Protein AF-A0A315D9F7-F1 (afdb_monomer_lite)

pLDDT: mean 72.86, std 17.07, range [35.69, 91.88]

Sequence (114 aa):
MGAAPDEFVAPAKLLKPTLTATRCHEQIEQTAILMQGLGVKPAVVYADLGYRSGDKDNPDIEIKHRGKDKRLTDEERKLLKRRQTIEPIIWHLKLITAWTAATSKAQRAMHFTR

Foldseek 3Di:
DDDDPDDPPDDPPPPDDPPAAVQQVVVQVVVQVVCVVVVDHAAEAEDEPRHHHPCVSVVRHHYDYVVPVVPDDPVSVVVNVVVVVVVVVVVVVVVVVVVVVVVVVVVVVVVVVD

Structure (mmCIF, N/CA/C/O backbone):
data_AF-A0A315D9F7-F1
#
_entry.id   AF-A0A315D9F7-F1
#
loop_
_atom_site.group_PDB
_atom_site.id
_atom_site.type_symbol
_atom_site.label_atom_id
_atom_site.label_alt_id
_atom_site.label_comp_id
_atom_site.label_asym_id
_atom_site.label_entity_id
_atom_site.label_seq_id
_atom_site.pdbx_PDB_ins_code
_atom_site.Cartn_x
_atom_site.Cartn_y
_atom_site.Cartn_z
_atom_site.occupancy
_atom_site.B_iso_or_equiv
_atom_site.auth_seq_id
_atom_site.auth_comp_id
_atom_site.auth_asym_id
_atom_site.auth_atom_id
_atom_site.pdbx_PDB_model_num
ATOM 1 N N . MET A 1 1 ? 0.779 38.379 -35.383 1.00 39.47 1 MET A N 1
ATOM 2 C CA . MET A 1 1 ? 1.826 38.274 -34.344 1.00 39.47 1 MET A CA 1
ATOM 3 C C . MET A 1 1 ? 1.321 37.309 -33.289 1.00 39.47 1 MET A C 1
ATOM 5 O O . MET A 1 1 ? 0.537 37.706 -32.442 1.00 39.47 1 MET A O 1
ATOM 9 N N . GLY A 1 2 ? 1.638 36.022 -33.448 1.00 41.38 2 GLY A N 1
ATOM 10 C CA . GLY A 1 2 ? 1.239 34.977 -32.505 1.00 41.38 2 GLY A CA 1
ATOM 11 C C . GLY A 1 2 ? 2.222 34.943 -31.342 1.00 41.38 2 GLY A C 1
ATOM 12 O O . GLY A 1 2 ? 3.427 34.871 -31.575 1.00 41.38 2 GLY A O 1
ATOM 13 N N . ALA A 1 3 ? 1.706 35.056 -30.121 1.00 41.53 3 ALA A N 1
ATOM 14 C CA . ALA A 1 3 ? 2.477 34.871 -28.903 1.00 41.53 3 ALA A CA 1
ATOM 15 C C . ALA A 1 3 ? 2.975 33.418 -28.841 1.00 41.53 3 ALA A C 1
ATOM 17 O O . ALA A 1 3 ? 2.193 32.485 -29.031 1.00 41.53 3 ALA A O 1
ATOM 18 N N . ALA A 1 4 ? 4.281 33.242 -28.645 1.00 54.03 4 ALA A N 1
ATOM 19 C CA . ALA A 1 4 ? 4.878 31.938 -28.389 1.00 54.03 4 ALA A CA 1
ATOM 20 C C . ALA A 1 4 ? 4.356 31.400 -27.045 1.00 54.03 4 ALA A C 1
ATOM 22 O O . ALA A 1 4 ? 4.228 32.196 -26.116 1.00 54.03 4 ALA A O 1
ATOM 23 N N . PRO A 1 5 ? 4.053 30.095 -26.927 1.00 49.12 5 PRO A N 1
ATOM 24 C CA . PRO A 1 5 ? 3.630 29.524 -25.663 1.00 49.12 5 PRO A CA 1
ATOM 25 C C . PRO A 1 5 ? 4.796 29.546 -24.678 1.00 49.12 5 PRO A C 1
ATOM 27 O O . PRO A 1 5 ? 5.881 29.031 -24.942 1.00 49.12 5 PRO A O 1
ATOM 30 N N . ASP A 1 6 ? 4.519 30.184 -23.558 1.00 49.47 6 ASP A N 1
ATOM 31 C CA . ASP A 1 6 ? 5.328 30.371 -22.370 1.00 49.47 6 ASP A CA 1
ATOM 32 C C . ASP A 1 6 ? 6.046 29.060 -21.996 1.00 49.47 6 ASP A C 1
ATOM 34 O O . ASP A 1 6 ? 5.443 28.110 -21.490 1.00 49.47 6 ASP A O 1
ATOM 38 N N . GLU A 1 7 ? 7.354 28.985 -22.265 1.00 42.19 7 GLU A N 1
ATOM 39 C CA . GLU A 1 7 ? 8.196 27.908 -21.753 1.00 42.19 7 GLU A CA 1
ATOM 40 C C . GLU A 1 7 ? 8.157 27.973 -20.225 1.00 42.19 7 GLU A C 1
ATOM 42 O O . GLU A 1 7 ? 8.705 28.883 -19.599 1.00 42.19 7 GLU A O 1
ATOM 47 N N . PHE A 1 8 ? 7.492 26.996 -19.610 1.00 47.84 8 PHE A N 1
ATOM 48 C CA . PHE A 1 8 ? 7.551 26.772 -18.174 1.00 47.84 8 PHE A CA 1
ATOM 49 C C . PHE A 1 8 ? 8.978 26.356 -17.795 1.00 47.84 8 PHE A C 1
ATOM 51 O O . PHE A 1 8 ? 9.322 25.175 -17.720 1.00 47.84 8 PHE A O 1
ATOM 58 N N . VAL A 1 9 ? 9.838 27.348 -17.575 1.00 49.47 9 VAL A N 1
ATOM 59 C CA . VAL A 1 9 ? 11.177 27.157 -17.027 1.00 49.47 9 VAL A CA 1
ATOM 60 C C . VAL A 1 9 ? 11.034 26.979 -15.518 1.00 49.47 9 VAL A C 1
ATOM 62 O O . VAL A 1 9 ? 10.994 27.942 -14.751 1.00 49.47 9 VAL A O 1
ATOM 65 N N . ALA A 1 10 ? 10.936 25.725 -15.077 1.00 38.66 10 ALA A N 1
ATOM 66 C CA . ALA A 1 10 ? 10.992 25.395 -13.659 1.00 38.66 10 ALA A CA 1
ATOM 67 C C . ALA A 1 10 ? 12.371 25.791 -13.081 1.00 38.66 10 ALA A C 1
ATOM 69 O O . ALA A 1 10 ? 13.405 25.435 -13.656 1.00 38.66 10 ALA A O 1
ATOM 70 N N . PRO A 1 11 ? 12.438 26.510 -11.945 1.00 37.00 11 PRO A N 1
ATOM 71 C CA . PRO A 1 11 ? 13.706 26.975 -11.401 1.00 37.00 11 PRO A CA 1
ATOM 72 C C . PRO A 1 11 ? 14.557 25.809 -10.876 1.00 37.00 11 PRO A C 1
ATOM 74 O O . PRO A 1 11 ? 14.130 25.028 -10.025 1.00 37.00 11 PRO A O 1
ATOM 77 N N . ALA A 1 12 ? 15.817 25.763 -11.319 1.00 43.75 12 ALA A N 1
ATOM 78 C CA . ALA A 1 12 ? 16.855 24.770 -11.005 1.00 43.75 12 ALA A CA 1
ATOM 79 C C . ALA A 1 12 ? 17.290 24.684 -9.517 1.00 43.75 12 ALA A C 1
ATOM 81 O O . ALA A 1 12 ? 18.374 24.196 -9.204 1.00 43.75 12 ALA A O 1
ATOM 82 N N . LYS A 1 13 ? 16.468 25.159 -8.572 1.00 39.19 13 LYS A N 1
ATOM 83 C CA . LYS A 1 13 ? 16.727 25.110 -7.122 1.00 39.19 13 LYS A CA 1
ATOM 84 C C . LYS A 1 13 ? 15.811 24.161 -6.348 1.00 39.19 13 LYS A C 1
ATOM 86 O O . LYS A 1 13 ? 15.943 24.079 -5.130 1.00 39.19 13 LYS A O 1
ATOM 91 N N . LEU A 1 14 ? 14.972 23.376 -7.024 1.00 38.88 14 LEU A N 1
ATOM 92 C CA . LEU A 1 14 ? 14.203 22.295 -6.397 1.00 38.88 14 LEU A CA 1
ATOM 93 C C . LEU A 1 14 ? 14.896 20.927 -6.540 1.00 38.88 14 LEU A C 1
ATOM 95 O O . LEU A 1 14 ? 14.279 19.928 -6.886 1.00 38.88 14 LEU A O 1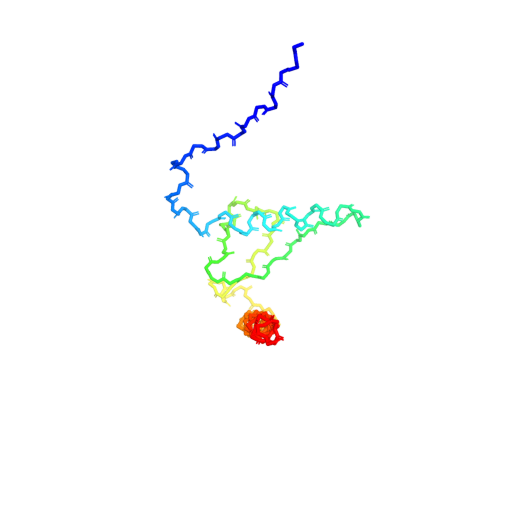
ATOM 99 N N . LEU A 1 15 ? 16.207 20.880 -6.294 1.00 40.53 15 LEU A N 1
ATOM 100 C CA . LEU A 1 15 ? 16.969 19.632 -6.242 1.00 40.53 15 LEU A CA 1
ATOM 101 C C . LEU A 1 15 ? 17.839 19.602 -4.981 1.00 40.53 15 LEU A C 1
ATOM 103 O O . LEU A 1 15 ? 19.066 19.611 -5.026 1.00 40.53 15 LEU A O 1
ATOM 107 N N . LYS A 1 16 ? 17.175 19.584 -3.824 1.00 35.69 16 LYS A N 1
ATOM 108 C CA . LYS A 1 16 ? 17.728 19.009 -2.595 1.00 35.69 16 LYS A CA 1
ATOM 109 C C . LYS A 1 16 ? 16.705 18.002 -2.069 1.00 35.69 16 LYS A C 1
ATOM 111 O O . LYS A 1 16 ? 15.538 18.362 -1.939 1.00 35.69 16 LYS A O 1
ATOM 116 N N . PRO A 1 17 ? 17.098 16.744 -1.829 1.00 40.09 17 PRO A N 1
ATOM 117 C CA . PRO A 1 17 ? 16.150 15.664 -1.635 1.00 40.09 17 PRO A CA 1
ATOM 118 C C . PRO A 1 17 ? 15.534 15.703 -0.234 1.00 40.09 17 PRO A C 1
ATOM 120 O O . PRO A 1 17 ? 16.063 15.118 0.707 1.00 40.09 17 PRO A O 1
ATOM 123 N N . THR A 1 18 ? 14.355 16.299 -0.098 1.00 38.75 18 THR A N 1
ATOM 124 C CA . THR A 1 18 ? 13.363 15.879 0.904 1.00 38.75 18 THR A CA 1
ATOM 125 C C . THR A 1 18 ? 12.721 14.567 0.431 1.00 38.75 18 THR A C 1
ATOM 127 O O . THR A 1 18 ? 11.547 14.511 0.095 1.00 38.75 18 THR A O 1
ATOM 130 N N . LEU A 1 19 ? 13.520 13.499 0.309 1.00 39.44 19 LEU A N 1
ATOM 131 C CA . LEU A 1 19 ? 13.156 12.286 -0.444 1.00 39.44 19 LEU A CA 1
ATOM 132 C C . LEU A 1 19 ? 12.354 11.222 0.323 1.00 39.44 19 LEU A C 1
ATOM 134 O O . LE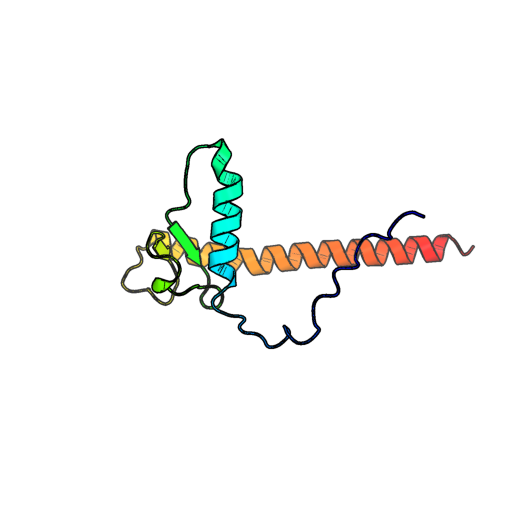U A 1 19 ? 12.175 10.127 -0.203 1.00 39.44 19 LEU A O 1
ATOM 138 N N . THR A 1 20 ? 11.873 11.473 1.540 1.00 44.09 20 THR A N 1
ATOM 139 C CA . THR A 1 20 ? 11.347 10.371 2.372 1.00 44.09 20 THR A CA 1
ATOM 140 C C . THR A 1 20 ? 9.898 10.491 2.834 1.00 44.09 20 THR A C 1
ATOM 142 O O . THR A 1 20 ? 9.343 9.464 3.206 1.00 44.09 20 THR A O 1
ATOM 145 N N . ALA A 1 21 ? 9.246 11.658 2.752 1.00 44.97 21 ALA A N 1
ATOM 146 C CA . ALA A 1 21 ? 7.860 11.826 3.230 1.00 44.97 21 ALA A CA 1
ATOM 147 C C . ALA A 1 21 ? 6.819 12.056 2.116 1.00 44.97 21 ALA A C 1
ATOM 149 O O . ALA A 1 21 ? 5.663 11.678 2.277 1.00 44.97 21 ALA A O 1
ATOM 150 N N . THR A 1 22 ? 7.207 12.603 0.964 1.00 53.41 22 THR A N 1
ATOM 151 C CA . THR A 1 22 ? 6.288 12.977 -0.131 1.00 53.41 22 THR A CA 1
ATOM 152 C C . THR A 1 22 ? 5.786 11.790 -0.952 1.00 53.41 22 THR A C 1
ATOM 154 O O . THR A 1 22 ? 4.664 11.794 -1.447 1.00 53.41 22 THR A O 1
ATOM 157 N N . ARG A 1 23 ? 6.572 10.714 -1.049 1.00 69.75 23 ARG A N 1
ATOM 158 C CA . ARG A 1 23 ? 6.323 9.679 -2.058 1.00 69.75 23 ARG A CA 1
ATOM 159 C C . ARG A 1 23 ? 5.130 8.760 -1.774 1.00 69.75 23 ARG 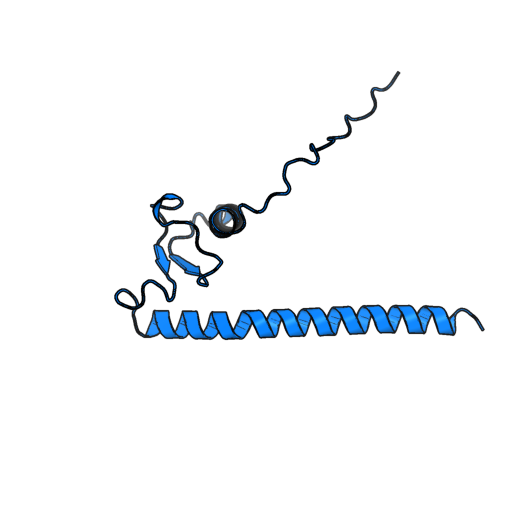A C 1
ATOM 161 O O . ARG A 1 23 ? 4.557 8.241 -2.720 1.00 69.75 23 ARG A O 1
ATOM 168 N N . CYS A 1 24 ? 4.746 8.521 -0.516 1.00 78.69 24 CYS A N 1
ATOM 169 C CA . CYS A 1 24 ? 3.559 7.695 -0.228 1.00 78.69 24 CYS A CA 1
ATOM 170 C C . CYS A 1 24 ? 2.268 8.494 -0.435 1.00 78.69 24 CYS A C 1
ATOM 172 O O . CYS A 1 24 ? 1.341 7.997 -1.063 1.00 78.69 24 CYS A O 1
ATOM 174 N N . HIS A 1 25 ? 2.246 9.742 0.036 1.00 82.75 25 HIS A N 1
ATOM 175 C CA . HIS A 1 25 ? 1.126 10.665 -0.127 1.00 82.75 25 HIS A CA 1
ATOM 176 C C . HIS A 1 25 ? 0.781 10.886 -1.607 1.00 82.75 25 HIS A C 1
ATOM 178 O O . HIS A 1 25 ? -0.346 10.634 -2.015 1.00 82.75 25 HIS A O 1
ATOM 184 N N . GLU A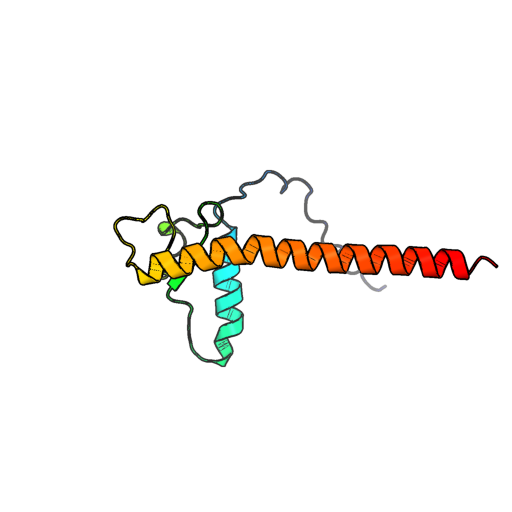 1 26 ? 1.774 11.196 -2.445 1.00 84.31 26 GLU A N 1
ATOM 185 C CA . GLU A 1 26 ? 1.575 11.342 -3.896 1.00 84.31 26 GLU A CA 1
ATOM 186 C C . GLU A 1 26 ? 0.999 10.067 -4.543 1.00 84.31 26 GLU A C 1
ATOM 188 O O . GLU A 1 26 ? 0.142 10.128 -5.422 1.00 84.31 26 GLU A O 1
ATOM 193 N N . GLN A 1 27 ? 1.449 8.883 -4.112 1.00 84.75 27 GLN A N 1
ATOM 194 C CA . GLN A 1 27 ? 0.950 7.608 -4.643 1.00 84.75 27 GLN A CA 1
ATOM 195 C C . GLN A 1 27 ? -0.482 7.309 -4.186 1.00 84.75 27 GLN A C 1
ATOM 197 O O . GLN A 1 27 ? -1.269 6.739 -4.943 1.00 84.75 27 GLN A O 1
ATOM 202 N N . ILE A 1 28 ? -0.830 7.701 -2.962 1.00 87.94 28 ILE A N 1
ATOM 203 C CA . ILE A 1 28 ? -2.191 7.632 -2.436 1.00 87.94 28 ILE A CA 1
ATOM 204 C C . ILE A 1 28 ? -3.114 8.537 -3.252 1.00 87.94 28 ILE A C 1
ATOM 206 O O . ILE A 1 28 ? -4.180 8.084 -3.661 1.00 87.94 28 ILE A O 1
ATOM 210 N N . GLU A 1 29 ? -2.703 9.774 -3.537 1.00 88.38 29 GLU A N 1
ATOM 211 C CA . GLU A 1 29 ? -3.478 10.708 -4.360 1.00 88.38 29 GLU A CA 1
ATOM 212 C C . GLU A 1 29 ? -3.689 10.164 -5.777 1.00 88.38 29 GLU A C 1
ATOM 214 O O . GLU A 1 29 ? -4.819 10.116 -6.264 1.00 88.38 29 GLU A O 1
ATOM 219 N N . GLN A 1 30 ? -2.626 9.662 -6.413 1.00 89.75 30 GLN A N 1
ATOM 220 C CA . GLN A 1 30 ? -2.718 9.008 -7.723 1.00 89.75 30 GLN A CA 1
ATOM 221 C C . GLN A 1 30 ? -3.680 7.813 -7.697 1.00 89.75 30 GLN A C 1
ATOM 223 O O . GLN A 1 30 ? -4.512 7.658 -8.591 1.00 89.75 30 GLN A O 1
ATOM 228 N N . THR A 1 31 ? -3.608 6.985 -6.653 1.00 88.50 31 THR A N 1
ATOM 229 C CA . THR A 1 31 ? -4.505 5.836 -6.473 1.00 88.50 31 THR A CA 1
ATOM 230 C C . THR A 1 31 ? -5.951 6.288 -6.282 1.00 88.50 31 THR A C 1
ATOM 232 O O . THR A 1 31 ? -6.856 5.726 -6.895 1.00 88.50 31 THR A O 1
ATOM 235 N N . ALA A 1 32 ? -6.179 7.330 -5.480 1.00 89.00 32 ALA A N 1
ATOM 236 C CA . ALA A 1 32 ? -7.503 7.891 -5.260 1.00 89.00 32 ALA A CA 1
ATOM 237 C C . ALA A 1 32 ? -8.121 8.381 -6.574 1.00 89.00 32 ALA A C 1
ATOM 239 O O . ALA A 1 32 ? -9.279 8.069 -6.829 1.00 89.00 32 ALA A O 1
ATOM 240 N N . ILE A 1 33 ? -7.348 9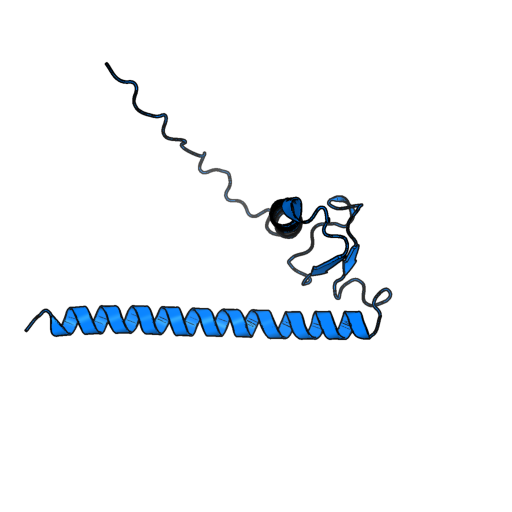.058 -7.433 1.00 91.88 33 ILE A N 1
ATOM 241 C CA . ILE A 1 33 ? -7.791 9.495 -8.768 1.00 91.88 33 ILE A CA 1
ATOM 242 C C . ILE A 1 33 ? -8.213 8.297 -9.628 1.00 91.88 33 ILE A C 1
ATOM 244 O O . ILE A 1 33 ? -9.300 8.310 -10.201 1.00 91.88 33 ILE A O 1
ATOM 248 N N . LEU A 1 34 ? -7.407 7.232 -9.675 1.00 90.25 34 LEU A N 1
ATOM 249 C CA . LEU A 1 34 ? -7.736 6.024 -10.446 1.00 90.25 34 LEU A CA 1
ATOM 250 C C . LEU A 1 34 ? -9.003 5.317 -9.935 1.00 90.25 34 LEU A C 1
ATOM 252 O O . LEU A 1 34 ? -9.725 4.699 -10.715 1.00 90.25 34 LEU A O 1
ATOM 256 N N . MET A 1 35 ? -9.289 5.416 -8.635 1.00 90.62 35 MET A N 1
ATOM 257 C CA . MET A 1 35 ? -10.437 4.770 -7.994 1.00 90.62 35 MET A CA 1
ATOM 258 C C . MET A 1 35 ? -11.728 5.607 -8.028 1.00 90.62 35 MET A C 1
ATOM 260 O O . MET A 1 35 ? -12.791 5.078 -7.698 1.00 90.62 35 MET A O 1
ATOM 264 N N . GLN A 1 36 ? -11.683 6.871 -8.477 1.00 87.50 36 GLN A N 1
ATOM 265 C CA . GLN A 1 36 ? -12.855 7.763 -8.532 1.00 87.50 36 GLN A CA 1
ATOM 266 C C . GLN A 1 36 ? -14.028 7.158 -9.311 1.00 87.50 36 GLN A C 1
ATOM 268 O O . GLN A 1 36 ? -15.169 7.240 -8.859 1.00 87.50 36 GLN A O 1
ATOM 273 N N . GLY A 1 37 ? -13.755 6.487 -10.434 1.00 88.44 37 GLY A N 1
ATOM 274 C CA . GLY A 1 37 ? -14.788 5.840 -11.254 1.00 88.44 37 GLY A CA 1
ATOM 275 C C . GLY A 1 37 ? -15.496 4.661 -10.574 1.00 88.44 37 GLY A C 1
ATOM 276 O O . GLY A 1 37 ? -16.560 4.249 -11.022 1.00 88.44 37 GLY A O 1
ATOM 277 N N . LEU A 1 38 ? -14.929 4.130 -9.487 1.00 89.44 38 LEU A N 1
ATOM 278 C CA . LEU A 1 38 ? -15.479 3.020 -8.706 1.00 89.44 38 LEU A CA 1
ATOM 279 C C . LEU A 1 38 ? -16.166 3.492 -7.412 1.00 89.44 38 LEU A C 1
ATOM 281 O O . LEU A 1 38 ? -16.714 2.672 -6.680 1.00 89.44 38 LEU A O 1
ATOM 285 N N . GLY A 1 39 ? -16.111 4.793 -7.097 1.00 88.25 39 GLY A N 1
ATOM 286 C CA . GLY A 1 39 ? -16.696 5.359 -5.876 1.00 88.25 39 GLY A CA 1
ATOM 287 C C . GLY A 1 39 ? -16.033 4.898 -4.571 1.00 88.25 39 GLY A C 1
ATOM 288 O O . GLY A 1 39 ? -16.608 5.076 -3.500 1.00 88.25 39 GLY A O 1
ATOM 289 N N . VAL A 1 40 ? -14.834 4.309 -4.637 1.00 87.88 40 VAL A N 1
ATOM 290 C CA . VAL A 1 40 ? -14.093 3.783 -3.479 1.00 87.88 40 VAL A CA 1
ATOM 291 C C . VAL A 1 40 ? -12.818 4.581 -3.223 1.00 87.88 40 VAL A C 1
ATOM 293 O O . VAL A 1 40 ? -12.220 5.134 -4.143 1.00 87.88 40 VAL A O 1
ATOM 296 N N . LYS A 1 41 ? -12.386 4.636 -1.960 1.00 87.44 41 LYS A N 1
ATOM 297 C CA . LYS A 1 41 ? -11.155 5.320 -1.539 1.00 87.44 41 LYS A CA 1
ATOM 298 C C . LYS A 1 41 ? -10.147 4.325 -0.958 1.00 87.44 41 LYS A C 1
ATOM 300 O O . LYS A 1 41 ? -10.562 3.351 -0.327 1.00 87.44 41 LYS A O 1
ATOM 305 N N . PRO A 1 42 ? -8.836 4.559 -1.137 1.00 87.12 42 PRO A N 1
ATOM 306 C CA . PRO A 1 42 ? -7.814 3.752 -0.485 1.00 87.12 42 PRO A CA 1
ATOM 307 C C . PRO A 1 42 ? -7.864 3.962 1.035 1.00 87.12 42 PRO A C 1
ATOM 309 O O . PRO A 1 42 ? -7.780 5.091 1.504 1.00 87.12 42 PRO A O 1
ATOM 312 N N . ALA A 1 43 ? -8.004 2.870 1.791 1.00 89.44 43 ALA A N 1
ATOM 313 C CA . ALA A 1 43 ? -8.109 2.896 3.255 1.00 89.44 43 ALA A CA 1
ATOM 314 C C . ALA A 1 43 ? -6.868 2.331 3.965 1.00 89.44 43 ALA A C 1
ATOM 316 O O . ALA A 1 43 ? -6.531 2.760 5.065 1.00 89.44 43 ALA A O 1
ATOM 317 N N . VAL A 1 44 ? -6.174 1.374 3.342 1.00 88.88 44 VAL A N 1
ATOM 318 C CA . VAL A 1 44 ? -5.006 0.694 3.922 1.00 88.88 44 VAL A CA 1
ATOM 319 C C . VAL A 1 44 ? -3.877 0.668 2.903 1.00 88.88 44 VAL A C 1
ATOM 321 O O . VAL A 1 44 ? -4.089 0.318 1.741 1.00 88.88 44 VAL A O 1
ATOM 324 N N . VAL A 1 45 ? -2.664 0.993 3.346 1.00 87.50 45 VAL A N 1
ATOM 325 C CA . VAL A 1 45 ? -1.456 0.976 2.516 1.00 87.50 45 VAL A CA 1
ATOM 326 C C . VAL A 1 45 ? -0.386 0.115 3.171 1.00 87.50 45 VAL A C 1
ATOM 328 O O . VAL A 1 45 ? -0.000 0.343 4.315 1.00 87.50 45 VAL A O 1
ATOM 331 N N . TYR A 1 46 ? 0.148 -0.846 2.419 1.00 86.81 46 TYR A N 1
ATOM 332 C CA . TYR A 1 46 ? 1.325 -1.620 2.813 1.00 86.81 46 TYR A CA 1
ATOM 333 C C . TYR A 1 46 ? 2.574 -0.970 2.222 1.00 86.81 46 TYR A C 1
ATOM 335 O O . TYR A 1 46 ? 2.743 -0.962 1.003 1.00 86.81 46 TYR A O 1
ATOM 343 N N . ALA A 1 47 ? 3.444 -0.430 3.074 1.00 82.94 47 ALA A N 1
ATOM 344 C CA . ALA A 1 47 ? 4.612 0.341 2.659 1.00 82.94 47 ALA A CA 1
ATOM 345 C C . ALA A 1 47 ? 5.924 -0.224 3.219 1.00 82.94 47 ALA A C 1
ATOM 347 O O . ALA A 1 47 ? 5.990 -0.758 4.331 1.00 82.94 47 ALA A O 1
ATOM 348 N N . ASP A 1 48 ? 6.998 -0.047 2.451 1.00 80.31 48 ASP A N 1
ATOM 349 C CA . ASP A 1 48 ? 8.361 -0.303 2.907 1.00 80.31 48 ASP A CA 1
ATOM 350 C C . ASP A 1 48 ? 8.883 0.842 3.785 1.00 80.31 48 ASP A C 1
ATOM 352 O O . ASP A 1 48 ? 8.424 1.982 3.711 1.00 80.31 48 ASP A O 1
ATOM 356 N N . LEU A 1 49 ? 9.876 0.544 4.629 1.00 76.25 49 LEU A N 1
ATOM 357 C CA . LEU A 1 49 ? 10.407 1.472 5.641 1.00 76.25 49 LEU A CA 1
ATOM 358 C C . LEU A 1 49 ? 10.883 2.819 5.073 1.00 76.25 49 LEU A C 1
ATOM 360 O O . LEU A 1 49 ? 10.724 3.840 5.739 1.00 76.25 49 LEU A O 1
ATOM 364 N N . GLY A 1 50 ? 11.455 2.822 3.867 1.00 72.56 50 GLY A N 1
ATOM 365 C CA . GLY A 1 50 ? 11.957 4.030 3.200 1.00 72.56 50 GLY A CA 1
ATOM 366 C C . GLY A 1 50 ? 10.895 4.833 2.447 1.00 72.56 50 GLY A C 1
ATOM 367 O O . GLY A 1 50 ? 11.224 5.856 1.860 1.00 72.56 50 GLY A O 1
ATOM 368 N N . TYR A 1 51 ? 9.644 4.369 2.437 1.00 67.00 51 TYR A N 1
ATOM 369 C CA . TYR A 1 51 ? 8.591 4.859 1.546 1.00 67.00 51 TYR A CA 1
ATOM 370 C C . TYR A 1 51 ? 7.311 5.218 2.307 1.00 67.00 51 TYR A C 1
ATOM 372 O O . TYR A 1 51 ? 6.206 5.124 1.780 1.00 67.00 51 TYR A O 1
ATOM 380 N N . ARG A 1 52 ? 7.452 5.587 3.580 1.00 73.38 52 ARG A N 1
ATOM 381 C CA . ARG A 1 52 ? 6.341 5.962 4.455 1.00 73.38 52 ARG A CA 1
ATOM 382 C C . ARG A 1 52 ? 6.238 7.482 4.536 1.00 73.38 52 ARG A C 1
ATOM 384 O O . ARG A 1 52 ? 7.183 8.142 4.951 1.00 73.38 52 ARG A O 1
ATOM 391 N N . SER A 1 53 ? 5.078 8.024 4.197 1.00 66.94 53 SER A N 1
ATOM 392 C CA . SER A 1 53 ? 4.678 9.331 4.723 1.00 66.94 53 SER A CA 1
ATOM 393 C C . SER A 1 53 ? 4.381 9.178 6.214 1.00 66.94 53 SER A C 1
ATOM 395 O O . SER A 1 53 ? 4.087 8.069 6.673 1.00 66.94 53 SER A O 1
ATOM 397 N N . GLY A 1 54 ? 4.493 10.250 6.997 1.00 67.31 54 GLY A N 1
ATOM 398 C CA . GLY A 1 54 ? 4.093 10.172 8.397 1.00 67.31 54 GLY A CA 1
ATOM 399 C C . GLY A 1 54 ? 2.596 9.875 8.495 1.00 67.31 54 GLY A C 1
ATOM 400 O O . GLY A 1 54 ? 1.824 10.340 7.661 1.00 67.31 54 GLY A O 1
ATOM 401 N N . ASP A 1 55 ? 2.162 9.167 9.544 1.00 69.06 55 ASP A N 1
ATOM 402 C CA . ASP A 1 55 ? 0.723 8.999 9.837 1.00 69.06 55 ASP A CA 1
ATOM 403 C C . ASP A 1 55 ? 0.005 10.366 9.939 1.00 69.06 55 ASP A C 1
ATOM 405 O O . ASP A 1 55 ? -1.189 10.469 9.695 1.00 69.06 55 ASP A O 1
ATOM 409 N N . LYS A 1 56 ? 0.750 11.437 10.257 1.00 71.06 56 LYS A N 1
ATOM 410 C CA . LYS A 1 56 ? 0.262 12.824 10.293 1.00 71.06 56 LYS A CA 1
ATOM 411 C C . LYS A 1 56 ? -0.154 13.369 8.925 1.00 71.06 56 LYS A C 1
ATOM 413 O O . LYS A 1 56 ? -1.052 14.198 8.872 1.00 71.06 56 LYS A O 1
ATOM 418 N N . ASP A 1 57 ? 0.497 12.919 7.855 1.00 77.56 57 ASP A N 1
ATOM 419 C CA . ASP A 1 57 ? 0.248 13.410 6.496 1.00 77.56 57 ASP A CA 1
ATOM 420 C C . ASP A 1 57 ? -0.962 12.703 5.860 1.00 77.56 57 ASP A C 1
ATOM 422 O O . ASP A 1 57 ? -1.502 13.171 4.864 1.00 77.56 57 ASP A O 1
ATOM 426 N N . ASN A 1 58 ? -1.385 11.560 6.420 1.00 79.44 58 ASN A N 1
ATOM 427 C CA . ASN A 1 58 ? -2.486 10.740 5.909 1.00 79.44 58 ASN A CA 1
ATOM 428 C C . ASN A 1 58 ? -3.325 10.172 7.073 1.00 79.44 58 ASN A C 1
ATOM 430 O O . ASN A 1 58 ? -3.310 8.961 7.298 1.00 79.44 58 ASN A O 1
ATOM 434 N N . PRO A 1 59 ? -4.036 11.020 7.838 1.00 80.31 59 PRO A N 1
ATOM 435 C CA . PRO A 1 59 ? -4.747 10.590 9.045 1.00 80.31 59 PRO A CA 1
ATOM 436 C C . PRO A 1 59 ? -5.867 9.578 8.764 1.00 80.31 59 PRO A C 1
ATOM 438 O O . PRO A 1 59 ? -6.159 8.737 9.611 1.00 80.31 59 PRO A O 1
ATOM 441 N N . ASP A 1 60 ? -6.452 9.626 7.566 1.00 84.62 60 ASP A N 1
ATOM 442 C CA . ASP A 1 60 ? -7.579 8.778 7.165 1.00 84.62 60 ASP A CA 1
ATOM 443 C C . ASP A 1 60 ? -7.143 7.417 6.593 1.00 84.62 60 ASP A C 1
ATOM 445 O O . ASP A 1 60 ? -7.985 6.609 6.201 1.00 84.62 60 ASP A O 1
ATOM 449 N N . ILE A 1 61 ? -5.831 7.161 6.503 1.00 87.38 61 ILE A N 1
ATOM 450 C CA . ILE A 1 61 ? -5.273 5.985 5.829 1.00 87.38 61 ILE A CA 1
ATOM 451 C C . ILE A 1 61 ? -4.391 5.201 6.786 1.00 87.38 61 ILE A C 1
ATOM 453 O O . ILE A 1 61 ? -3.402 5.694 7.331 1.00 87.38 61 ILE A O 1
ATOM 457 N N . GLU A 1 62 ? -4.698 3.917 6.936 1.00 87.94 62 GLU A N 1
ATOM 458 C CA . GLU A 1 62 ? -3.903 3.036 7.770 1.00 87.94 62 GLU A CA 1
ATOM 459 C C . GLU A 1 62 ? -2.642 2.573 7.028 1.00 87.94 62 GLU A C 1
ATOM 461 O O . GLU A 1 62 ? -2.674 1.707 6.151 1.00 87.94 62 GLU A O 1
ATOM 466 N N . ILE A 1 63 ? -1.493 3.136 7.407 1.00 86.69 63 ILE A N 1
ATOM 467 C CA . ILE A 1 63 ? -0.197 2.747 6.843 1.00 86.69 63 ILE A CA 1
ATOM 468 C C . ILE A 1 63 ? 0.415 1.604 7.668 1.00 86.69 63 ILE A C 1
ATOM 470 O O . ILE A 1 63 ? 0.858 1.792 8.811 1.00 86.69 63 ILE A O 1
ATOM 474 N N . LYS A 1 64 ? 0.484 0.416 7.058 1.00 88.25 64 LYS A N 1
ATOM 475 C CA . LYS A 1 64 ? 1.103 -0.811 7.579 1.00 88.25 64 LYS A CA 1
ATOM 476 C C . LYS A 1 64 ? 2.537 -0.928 7.069 1.00 88.25 64 LYS A C 1
ATOM 478 O O . LYS A 1 64 ? 2.786 -0.954 5.867 1.00 88.25 64 LYS A O 1
ATOM 483 N N . HIS A 1 65 ? 3.497 -1.042 7.984 1.00 87.56 65 HIS A N 1
ATOM 484 C CA . HIS A 1 65 ? 4.910 -1.228 7.644 1.00 87.56 65 HIS A CA 1
ATOM 485 C C . HIS A 1 65 ? 5.662 -1.944 8.774 1.00 87.56 65 HIS A C 1
ATOM 487 O O . HIS A 1 65 ? 5.242 -1.902 9.933 1.00 87.56 65 HIS A O 1
ATOM 493 N N . ARG A 1 66 ? 6.852 -2.489 8.494 1.00 82.44 66 ARG A N 1
ATOM 494 C CA . ARG A 1 66 ? 7.659 -3.249 9.477 1.00 82.44 66 ARG A CA 1
ATOM 495 C C . ARG A 1 66 ? 8.019 -2.469 10.756 1.00 82.44 66 ARG A C 1
ATOM 497 O O . ARG A 1 66 ? 8.078 -3.021 11.840 1.00 82.44 66 ARG A O 1
ATOM 504 N N . GLY A 1 67 ? 8.163 -1.145 10.692 1.00 84.12 67 GLY A N 1
ATOM 505 C CA . GLY A 1 67 ? 8.356 -0.323 11.901 1.00 84.12 67 GLY A CA 1
ATOM 506 C C . GLY A 1 67 ? 7.187 -0.330 12.911 1.00 84.12 67 GLY A C 1
ATOM 507 O O . GLY A 1 67 ? 7.341 0.214 13.998 1.00 84.12 67 GLY A O 1
ATOM 508 N N . LYS A 1 68 ? 6.028 -0.919 12.575 1.00 82.31 68 LYS A N 1
ATOM 509 C CA . LYS A 1 68 ? 4.857 -1.077 13.455 1.00 82.31 68 LYS A CA 1
ATOM 510 C C . LYS A 1 68 ? 4.652 -2.543 13.857 1.00 82.31 68 LYS A C 1
ATOM 512 O O . LYS A 1 68 ? 3.529 -2.939 14.135 1.00 82.31 68 LYS A O 1
ATOM 517 N N . ASP A 1 69 ? 5.719 -3.344 13.927 1.00 75.62 69 ASP A N 1
ATOM 518 C CA . ASP A 1 69 ? 5.661 -4.801 14.133 1.00 75.62 69 ASP A CA 1
ATOM 519 C C . ASP A 1 69 ? 4.749 -5.270 15.286 1.00 75.62 69 ASP A C 1
ATOM 521 O O . ASP A 1 69 ? 4.154 -6.338 15.182 1.00 75.62 69 ASP A O 1
ATOM 525 N N . LYS A 1 70 ? 4.575 -4.498 16.366 1.00 82.62 70 LYS A N 1
ATOM 526 C CA . LYS A 1 70 ? 3.664 -4.853 17.478 1.00 82.62 70 LYS A CA 1
ATOM 527 C C . LYS A 1 70 ? 2.169 -4.679 17.164 1.00 82.62 70 LYS A C 1
ATOM 529 O O . LYS A 1 70 ? 1.340 -5.194 17.898 1.00 82.62 70 LYS A O 1
ATOM 534 N N . ARG A 1 71 ? 1.829 -3.940 16.106 1.00 83.75 71 ARG A N 1
ATOM 535 C CA . ARG A 1 71 ? 0.459 -3.643 15.645 1.00 83.75 71 ARG A CA 1
ATOM 536 C C . ARG A 1 71 ? 0.093 -4.397 14.361 1.00 83.75 71 ARG A C 1
ATOM 538 O O . ARG A 1 71 ? -0.923 -4.080 13.754 1.00 83.75 71 ARG A O 1
ATOM 545 N N . LEU A 1 72 ? 0.948 -5.328 13.929 1.00 87.44 72 LEU A N 1
ATOM 546 C CA . LEU A 1 72 ? 0.733 -6.122 12.724 1.00 87.44 72 LEU A CA 1
ATOM 547 C C . LEU A 1 72 ? 0.185 -7.508 13.063 1.00 87.44 72 LEU A C 1
ATOM 549 O O . LEU A 1 72 ? 0.728 -8.194 13.934 1.00 87.44 72 LEU A O 1
ATOM 553 N N . THR A 1 73 ? -0.827 -7.945 12.323 1.00 91.75 73 THR A N 1
ATOM 554 C CA . THR A 1 73 ? -1.266 -9.345 12.314 1.00 91.75 73 THR A CA 1
ATOM 555 C C . THR A 1 73 ? -0.274 -10.217 11.536 1.00 91.75 73 THR A C 1
ATOM 557 O O . THR A 1 73 ? 0.574 -9.728 10.780 1.00 91.75 73 THR A O 1
ATOM 560 N N . ASP A 1 74 ? -0.358 -11.537 11.695 1.00 91.44 74 ASP A N 1
ATOM 561 C CA . ASP A 1 74 ? 0.519 -12.462 10.967 1.00 91.44 74 ASP A CA 1
ATOM 562 C C . ASP A 1 74 ? 0.277 -12.448 9.452 1.00 91.44 74 ASP A C 1
ATOM 564 O O . ASP A 1 74 ? 1.210 -12.638 8.666 1.00 91.44 74 ASP A O 1
ATOM 568 N N . GLU A 1 75 ? -0.955 -12.174 9.025 1.00 90.94 75 GLU A N 1
ATOM 569 C CA . GLU A 1 75 ? -1.295 -11.990 7.614 1.00 90.94 75 GLU A CA 1
ATOM 570 C C . GLU A 1 75 ? -0.664 -10.715 7.052 1.00 90.94 75 GLU A C 1
ATOM 572 O O . GLU A 1 75 ? -0.015 -10.755 6.005 1.00 90.94 75 GLU A O 1
ATOM 577 N N . GLU A 1 76 ? -0.742 -9.607 7.789 1.00 90.62 76 GLU A N 1
ATOM 578 C CA . GLU A 1 76 ? -0.116 -8.339 7.407 1.00 90.62 76 GLU A CA 1
ATOM 579 C C . GLU A 1 76 ? 1.411 -8.477 7.298 1.00 90.62 76 GLU A C 1
ATOM 581 O O . GLU A 1 76 ? 2.025 -7.968 6.356 1.00 90.62 76 GLU A O 1
ATOM 586 N N . ARG A 1 77 ? 2.044 -9.247 8.197 1.00 90.12 77 ARG A N 1
ATOM 587 C CA . ARG A 1 77 ? 3.476 -9.584 8.085 1.00 90.12 77 ARG A CA 1
ATOM 588 C C . ARG A 1 77 ? 3.785 -10.380 6.819 1.00 90.12 77 ARG A C 1
ATOM 590 O O . ARG A 1 77 ? 4.808 -10.126 6.179 1.00 90.12 77 ARG A O 1
ATOM 597 N N . LYS A 1 78 ? 2.944 -11.354 6.452 1.00 89.62 78 LYS A N 1
ATOM 598 C CA . LYS A 1 78 ? 3.120 -12.139 5.216 1.00 89.62 78 LYS A CA 1
ATOM 599 C C . LYS A 1 78 ? 2.992 -11.253 3.977 1.00 89.62 78 LYS A C 1
ATOM 601 O O . LYS A 1 78 ? 3.805 -11.389 3.063 1.00 89.62 78 LYS A O 1
ATOM 606 N N . LEU A 1 79 ? 2.030 -10.331 3.954 1.00 88.19 79 LEU A N 1
ATOM 607 C CA . LEU A 1 79 ? 1.849 -9.376 2.856 1.00 88.19 79 LEU A CA 1
ATOM 608 C C . LEU A 1 79 ? 3.062 -8.450 2.700 1.00 88.19 79 LEU A C 1
ATOM 610 O O . LEU A 1 79 ? 3.576 -8.299 1.591 1.00 88.19 79 LEU A O 1
ATOM 614 N N . LEU A 1 80 ? 3.595 -7.921 3.805 1.00 88.75 80 LEU A N 1
ATOM 615 C CA . LEU A 1 80 ? 4.815 -7.107 3.779 1.00 88.75 80 LEU A CA 1
ATOM 616 C C . LEU A 1 80 ? 6.034 -7.898 3.277 1.00 88.75 80 LEU A C 1
ATOM 618 O O . LEU A 1 80 ? 6.790 -7.393 2.449 1.00 88.75 80 LEU A O 1
ATOM 622 N N . LYS A 1 81 ? 6.204 -9.159 3.702 1.00 86.81 81 LYS A N 1
ATOM 623 C CA . LYS A 1 81 ? 7.274 -10.037 3.187 1.00 86.81 81 LYS A CA 1
ATOM 624 C C . LYS A 1 81 ? 7.151 -10.298 1.682 1.00 86.81 81 LYS A C 1
ATOM 626 O O . LYS A 1 81 ? 8.160 -10.301 0.977 1.00 86.81 81 LYS A O 1
ATOM 631 N N . ARG A 1 82 ? 5.928 -10.496 1.174 1.00 85.56 82 ARG A N 1
ATOM 632 C CA . ARG A 1 82 ? 5.680 -10.651 -0.270 1.00 85.56 82 ARG A CA 1
ATOM 633 C C . ARG A 1 82 ? 6.078 -9.387 -1.028 1.00 85.56 82 ARG A C 1
ATOM 635 O O . ARG A 1 82 ? 6.810 -9.489 -2.006 1.00 85.56 82 ARG A O 1
ATOM 642 N N . ARG A 1 83 ? 5.684 -8.205 -0.544 1.00 84.25 83 ARG A N 1
ATOM 643 C CA . ARG A 1 83 ? 6.022 -6.915 -1.171 1.00 84.25 83 ARG A CA 1
ATOM 644 C C . ARG A 1 83 ? 7.532 -6.687 -1.282 1.00 84.25 83 ARG A C 1
ATOM 646 O O . ARG A 1 83 ? 8.013 -6.372 -2.365 1.00 84.25 83 ARG A O 1
ATOM 653 N N . GLN A 1 84 ? 8.277 -6.964 -0.211 1.00 78.25 84 GLN A N 1
ATOM 654 C CA . GLN A 1 84 ? 9.746 -6.880 -0.208 1.00 78.25 84 GLN A CA 1
ATOM 655 C C . GLN A 1 84 ? 10.411 -7.792 -1.238 1.00 78.25 84 GLN A C 1
ATOM 657 O O . GLN A 1 84 ? 11.494 -7.487 -1.722 1.00 78.25 84 GLN A O 1
ATOM 662 N N . THR A 1 85 ? 9.775 -8.916 -1.561 1.00 77.69 85 THR A N 1
ATOM 663 C CA . THR A 1 85 ? 10.292 -9.872 -2.546 1.00 77.69 85 THR A CA 1
ATOM 664 C C . THR A 1 85 ? 9.939 -9.454 -3.975 1.00 77.69 85 THR A C 1
ATOM 666 O O . THR A 1 85 ? 10.709 -9.693 -4.901 1.00 77.69 85 THR A O 1
ATOM 669 N N . ILE A 1 86 ? 8.789 -8.802 -4.163 1.00 77.00 86 ILE A N 1
ATOM 670 C CA . ILE A 1 86 ? 8.275 -8.389 -5.473 1.00 77.00 86 ILE A CA 1
ATOM 671 C C . ILE A 1 86 ? 9.075 -7.215 -6.059 1.00 77.00 86 ILE A C 1
ATOM 673 O O . ILE A 1 86 ? 9.379 -7.241 -7.248 1.00 77.00 86 ILE A O 1
ATOM 677 N N . GLU A 1 87 ? 9.457 -6.221 -5.253 1.00 71.62 87 GLU A N 1
ATOM 678 C CA . GLU A 1 87 ? 10.203 -5.036 -5.723 1.00 71.62 87 GLU A CA 1
ATOM 679 C C . GLU A 1 87 ? 11.532 -5.398 -6.435 1.00 71.62 87 GLU A C 1
ATOM 681 O O . GLU A 1 87 ? 11.729 -4.977 -7.581 1.00 71.62 87 GLU A O 1
ATOM 686 N N . PRO A 1 88 ? 12.414 -6.249 -5.861 1.00 77.69 88 PRO A N 1
ATOM 687 C CA . PRO A 1 88 ? 13.605 -6.738 -6.557 1.00 77.69 88 PRO A CA 1
ATOM 688 C C . PRO A 1 88 ? 13.286 -7.483 -7.854 1.00 77.69 88 PRO A C 1
ATOM 690 O O . PRO A 1 88 ? 13.967 -7.296 -8.859 1.00 77.69 88 PRO A O 1
ATOM 693 N N . ILE A 1 89 ? 12.243 -8.317 -7.860 1.00 80.62 89 ILE A N 1
ATOM 694 C CA . ILE A 1 89 ? 11.871 -9.110 -9.038 1.00 80.62 89 ILE A CA 1
ATOM 695 C C . ILE A 1 89 ? 11.398 -8.198 -10.173 1.00 80.62 89 ILE A C 1
ATOM 697 O O . ILE A 1 89 ? 11.852 -8.355 -11.306 1.00 80.62 89 ILE A O 1
ATOM 701 N N . ILE A 1 90 ? 10.536 -7.219 -9.880 1.00 81.06 90 ILE A N 1
ATOM 702 C CA . ILE A 1 90 ? 10.071 -6.228 -10.861 1.00 81.06 90 ILE A CA 1
ATOM 703 C C . ILE A 1 90 ? 11.258 -5.434 -11.414 1.00 81.06 90 ILE A C 1
ATOM 705 O O . ILE A 1 90 ? 11.331 -5.197 -12.622 1.00 81.06 90 ILE A O 1
ATOM 709 N N . TRP A 1 91 ? 12.201 -5.042 -10.555 1.00 80.56 91 TRP A N 1
ATOM 710 C CA . TRP A 1 91 ? 13.423 -4.362 -10.977 1.00 80.56 91 TRP A CA 1
ATOM 711 C C . TRP A 1 91 ? 14.258 -5.219 -11.934 1.00 80.56 91 TRP A C 1
ATOM 713 O O . TRP A 1 91 ? 14.603 -4.763 -13.026 1.00 80.56 91 TRP A O 1
ATOM 723 N N . HIS A 1 92 ? 14.536 -6.473 -11.570 1.00 86.88 92 HIS A N 1
ATOM 724 C CA . HIS A 1 92 ? 15.289 -7.392 -12.421 1.00 86.88 92 HIS A CA 1
ATOM 725 C C . HIS A 1 92 ? 14.592 -7.636 -13.762 1.00 86.88 92 HIS A C 1
ATOM 727 O O . HIS A 1 92 ? 15.253 -7.593 -14.798 1.00 86.88 92 HIS A O 1
ATOM 733 N N . LEU A 1 93 ? 13.264 -7.801 -13.774 1.00 79.94 93 LEU A N 1
ATOM 734 C CA . LEU A 1 93 ? 12.496 -7.926 -15.015 1.00 79.94 93 LEU A CA 1
ATOM 735 C C . LEU A 1 93 ? 12.676 -6.701 -15.919 1.00 79.94 93 LEU A C 1
ATOM 737 O O . LEU A 1 93 ? 12.975 -6.842 -17.105 1.00 79.94 93 LEU A O 1
ATOM 741 N N . LYS A 1 94 ? 12.536 -5.493 -15.358 1.00 77.88 94 LYS A N 1
ATOM 742 C CA . LYS A 1 94 ? 12.720 -4.244 -16.109 1.00 77.88 94 LYS A CA 1
ATOM 743 C C . LYS A 1 94 ? 14.132 -4.138 -16.681 1.00 77.88 94 LYS A C 1
ATOM 745 O O . LYS A 1 94 ? 14.281 -3.813 -17.859 1.00 77.88 94 LYS A O 1
ATOM 750 N N . LEU A 1 95 ? 15.159 -4.468 -15.897 1.00 81.56 95 LEU A N 1
ATOM 751 C CA . LEU A 1 95 ? 16.546 -4.463 -16.369 1.00 81.56 95 LEU A CA 1
ATOM 752 C C . LEU A 1 95 ? 16.776 -5.436 -17.531 1.00 81.56 95 LEU A C 1
ATOM 754 O O . LEU A 1 95 ? 17.417 -5.061 -18.511 1.00 81.56 95 LEU A O 1
ATOM 758 N N . ILE A 1 96 ? 16.220 -6.648 -17.465 1.00 85.38 96 ILE A N 1
ATOM 759 C CA . ILE A 1 96 ? 16.334 -7.641 -18.544 1.00 85.38 96 ILE A CA 1
ATOM 760 C C . ILE A 1 96 ? 15.700 -7.109 -19.837 1.00 85.38 96 ILE A C 1
ATOM 762 O O . ILE A 1 96 ? 16.295 -7.212 -20.912 1.00 85.38 96 ILE A O 1
ATOM 766 N N . THR A 1 97 ? 14.523 -6.482 -19.746 1.00 75.88 97 THR A N 1
ATOM 767 C CA . THR A 1 97 ? 13.857 -5.882 -20.917 1.00 75.88 97 THR A CA 1
ATOM 768 C C . THR A 1 97 ? 14.617 -4.681 -21.487 1.00 75.88 97 THR A C 1
ATOM 770 O O . THR A 1 97 ? 14.724 -4.524 -22.701 1.00 75.88 97 THR A O 1
ATOM 773 N N . ALA A 1 98 ? 15.218 -3.855 -20.629 1.00 79.69 98 ALA A N 1
ATOM 774 C CA . ALA A 1 98 ? 16.041 -2.735 -21.070 1.00 79.69 98 ALA A CA 1
ATOM 775 C C . ALA A 1 98 ? 17.319 -3.219 -21.777 1.00 79.69 98 ALA A C 1
ATOM 777 O O . ALA A 1 98 ? 17.696 -2.687 -22.822 1.00 79.69 98 ALA A O 1
ATOM 778 N N . TRP A 1 99 ? 17.959 -4.264 -21.246 1.00 70.31 99 TRP A N 1
ATOM 779 C CA . TRP A 1 99 ? 19.174 -4.836 -21.822 1.00 70.31 99 TRP A CA 1
ATOM 780 C C . TRP A 1 99 ? 18.918 -5.524 -23.171 1.00 70.31 99 TRP A C 1
ATOM 782 O O . TRP A 1 99 ? 19.679 -5.340 -24.123 1.00 70.31 99 TRP A O 1
ATOM 792 N N . THR A 1 100 ? 17.806 -6.249 -23.302 1.00 75.19 100 THR A N 1
ATOM 793 C CA . THR A 1 100 ? 17.383 -6.855 -24.581 1.00 75.19 100 THR A CA 1
ATOM 794 C C . THR A 1 100 ? 17.027 -5.806 -25.639 1.00 75.19 100 THR A C 1
ATOM 796 O O . THR A 1 100 ? 17.402 -5.950 -26.805 1.00 75.19 100 THR A O 1
ATOM 799 N N . ALA A 1 101 ? 16.382 -4.701 -25.257 1.00 73.12 101 ALA A N 1
ATOM 800 C CA . ALA A 1 101 ? 16.120 -3.590 -26.173 1.00 73.12 101 ALA A CA 1
ATOM 801 C C . ALA A 1 101 ? 17.417 -2.902 -26.647 1.00 73.12 101 ALA A C 1
ATOM 803 O O . ALA A 1 101 ? 17.566 -2.595 -27.834 1.00 73.12 101 ALA A O 1
ATOM 804 N N . ALA A 1 102 ? 18.377 -2.692 -25.740 1.00 68.88 102 ALA A N 1
ATOM 805 C CA . ALA A 1 102 ? 19.661 -2.068 -26.057 1.00 68.88 102 ALA A CA 1
ATOM 806 C C . ALA A 1 102 ? 20.518 -2.932 -27.001 1.00 68.88 102 ALA A C 1
ATOM 808 O O . ALA A 1 102 ? 21.054 -2.427 -27.990 1.00 68.88 102 ALA A O 1
ATOM 809 N N . THR A 1 103 ? 20.593 -4.240 -26.746 1.00 72.50 103 THR A N 1
ATOM 810 C CA . THR A 1 103 ? 21.327 -5.198 -27.594 1.00 72.50 103 THR A CA 1
ATOM 811 C C . THR A 1 103 ? 20.689 -5.348 -28.979 1.00 72.50 103 THR A C 1
ATOM 813 O O . THR A 1 103 ? 21.395 -5.323 -29.987 1.00 72.50 103 THR A O 1
ATOM 816 N N . SER A 1 104 ? 19.355 -5.358 -29.065 1.00 72.00 104 SER A N 1
ATOM 817 C CA . SER A 1 104 ? 18.630 -5.389 -30.346 1.00 72.00 104 SER A CA 1
ATOM 818 C C . SER A 1 104 ? 18.892 -4.147 -31.213 1.00 72.00 104 SER A C 1
ATOM 820 O O . SER A 1 104 ? 19.020 -4.251 -32.435 1.00 72.00 104 SER A O 1
ATOM 822 N N . LYS A 1 105 ? 19.006 -2.958 -30.601 1.00 65.81 105 LYS A N 1
ATOM 823 C CA . LYS A 1 105 ? 19.342 -1.709 -31.309 1.00 65.81 105 LYS A CA 1
ATOM 824 C C . LYS A 1 105 ? 20.783 -1.722 -31.829 1.00 65.81 105 LYS A C 1
ATOM 826 O O . LYS A 1 105 ? 21.017 -1.293 -32.957 1.00 65.81 105 LYS A O 1
ATOM 831 N N . ALA A 1 106 ? 21.720 -2.267 -31.049 1.00 65.44 106 ALA A N 1
ATOM 832 C CA . ALA A 1 106 ? 23.112 -2.442 -31.463 1.00 65.44 106 ALA A CA 1
ATOM 833 C C . ALA A 1 106 ? 23.255 -3.449 -32.624 1.00 65.44 106 ALA A C 1
ATOM 835 O O . ALA A 1 106 ? 23.959 -3.166 -33.591 1.00 65.44 106 ALA A O 1
ATOM 836 N N . GLN A 1 107 ? 22.530 -4.574 -32.601 1.00 65.62 107 GLN A N 1
ATOM 837 C CA . GLN A 1 107 ? 22.517 -5.535 -33.715 1.00 65.62 107 GLN A CA 1
ATOM 838 C C . GLN A 1 107 ? 21.905 -4.950 -34.995 1.00 65.62 107 GLN A C 1
ATOM 840 O O . GLN A 1 107 ? 22.467 -5.136 -36.072 1.00 65.62 107 GLN A O 1
ATOM 845 N N . ARG A 1 108 ? 20.793 -4.203 -34.904 1.00 64.12 108 ARG A N 1
ATOM 846 C CA . ARG A 1 108 ? 20.201 -3.528 -36.078 1.00 64.12 108 ARG A CA 1
ATOM 847 C C . ARG A 1 108 ? 21.138 -2.479 -36.678 1.00 64.12 108 ARG A C 1
ATOM 849 O O . ARG A 1 108 ? 21.169 -2.353 -37.894 1.00 64.12 108 ARG A O 1
ATOM 856 N N . ALA A 1 109 ? 21.916 -1.773 -35.857 1.00 63.34 109 ALA A N 1
ATOM 857 C CA . ALA A 1 109 ? 22.919 -0.826 -36.341 1.00 63.34 109 ALA A CA 1
ATOM 858 C C . ALA A 1 109 ? 24.088 -1.527 -37.061 1.00 63.34 109 ALA A C 1
ATOM 860 O O . ALA A 1 109 ? 24.511 -1.058 -38.110 1.00 63.34 109 ALA A O 1
ATOM 861 N N . MET A 1 110 ? 24.557 -2.677 -36.557 1.00 64.69 110 MET A N 1
ATOM 862 C CA . MET A 1 110 ? 25.648 -3.442 -37.187 1.00 64.69 110 MET A CA 1
ATOM 863 C C . MET A 1 110 ? 25.238 -4.149 -38.488 1.00 64.69 110 MET A C 1
ATOM 865 O O . MET A 1 110 ? 26.058 -4.286 -39.392 1.00 64.69 110 MET A O 1
ATOM 869 N N . HIS A 1 111 ? 23.978 -4.581 -38.611 1.00 58.97 111 HIS A N 1
ATOM 870 C CA . HIS A 1 111 ? 23.458 -5.179 -39.848 1.00 58.97 111 HIS A CA 1
ATOM 871 C C . HIS A 1 111 ? 23.099 -4.149 -40.932 1.00 58.97 111 HIS A C 1
ATOM 873 O O . HIS A 1 111 ? 22.885 -4.542 -42.073 1.00 58.97 111 HIS A O 1
ATOM 879 N N . PHE A 1 1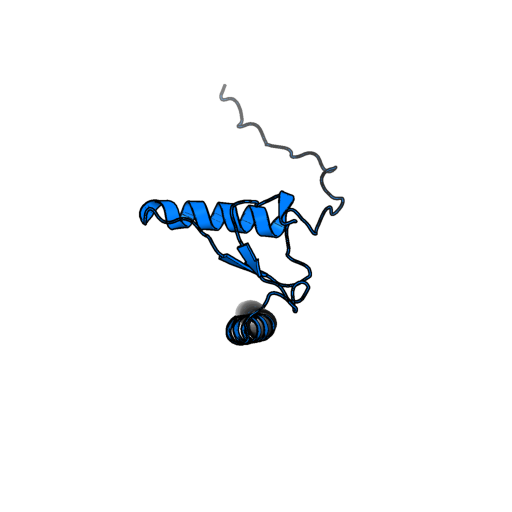12 ? 23.043 -2.856 -40.598 1.00 54.09 112 PHE A N 1
ATOM 880 C CA . PHE A 1 112 ? 22.750 -1.769 -41.542 1.00 54.09 112 PHE A CA 1
ATOM 881 C C . PHE A 1 112 ? 24.017 -1.148 -42.166 1.00 54.09 112 PHE A C 1
ATOM 883 O O . PHE A 1 112 ? 23.924 -0.355 -43.094 1.00 54.09 112 PHE A O 1
ATOM 890 N N . THR A 1 113 ? 25.207 -1.514 -41.683 1.00 54.88 113 THR A N 1
ATOM 891 C CA . THR A 1 113 ? 26.510 -1.057 -42.205 1.00 54.88 113 THR A CA 1
ATOM 892 C C . THR A 1 113 ? 27.198 -2.074 -43.129 1.00 54.88 113 THR A C 1
ATOM 894 O O . THR A 1 113 ? 28.426 -2.101 -43.191 1.00 54.88 113 THR A O 1
ATOM 897 N N . ARG A 1 114 ? 26.443 -2.919 -43.843 1.00 48.22 114 ARG A N 1
ATOM 898 C CA . ARG A 1 114 ? 26.976 -3.827 -44.871 1.00 48.22 114 ARG A CA 1
ATOM 899 C C . ARG A 1 114 ? 26.229 -3.683 -46.188 1.00 48.22 114 ARG A C 1
ATOM 901 O O . ARG A 1 114 ? 24.991 -3.534 -46.128 1.00 48.22 114 ARG A O 1
#

Radius of gyration: 21.5 Å; chains: 1; bounding box: 44×51×62 Å

Secondary structure (DSSP, 8-state):
-PPPP------TT--S--TTTHHHHHHHHHHHHHHGGGT----EEE--GGGPPPTTT-TTSEEE-GGGGGG--HHHHHHHHHHHHHHHHHHHHHHHHHHHHHHHHHHHHHHT--